Protein AF-A0A931CR95-F1 (afdb_monomer_lite)

Foldseek 3Di:
DDDDDDDPPDDDDDPDVRVVVVCVSVVHCPPPDDPVSVVVVCVVCVVVVVCVVVVVDPDDDDDPPDQGDPPDDHPDDPPPD

pLDDT: mean 83.12, std 15.55, range [40.53, 97.94]

Structure (mmCIF, N/CA/C/O backbone):
data_AF-A0A931CR95-F1
#
_entry.id   AF-A0A931CR95-F1
#
loop_
_atom_site.group_PDB
_atom_site.id
_atom_site.type_symbol
_atom_site.label_atom_id
_atom_site.label_alt_id
_atom_site.label_comp_id
_atom_site.label_asym_id
_atom_site.label_entity_id
_atom_site.label_seq_id
_atom_site.pdbx_PDB_ins_code
_atom_site.Cartn_x
_atom_site.Cartn_y
_atom_site.Cartn_z
_atom_site.occupancy
_atom_site.B_iso_or_equiv
_atom_site.auth_seq_id
_atom_site.auth_comp_id
_atom_site.auth_asym_id
_atom_site.auth_atom_id
_atom_site.pdbx_PDB_model_num
ATOM 1 N N . MET A 1 1 ? 16.648 6.390 -39.382 1.00 40.53 1 MET A N 1
ATOM 2 C CA . MET A 1 1 ? 17.698 6.096 -38.381 1.00 40.53 1 MET A CA 1
ATOM 3 C C . MET A 1 1 ? 17.079 6.298 -37.005 1.00 40.53 1 MET A C 1
ATOM 5 O O . MET A 1 1 ? 16.504 7.365 -36.823 1.00 40.53 1 MET A O 1
ATOM 9 N N . PRO A 1 2 ? 17.084 5.325 -36.078 1.00 56.03 2 PRO A N 1
ATOM 10 C CA . PRO A 1 2 ? 16.530 5.561 -34.748 1.00 56.03 2 PRO A CA 1
ATOM 11 C C . PRO A 1 2 ? 17.468 6.488 -33.962 1.00 56.03 2 PRO A C 1
ATOM 13 O O . PRO A 1 2 ? 18.678 6.264 -33.924 1.00 56.03 2 PRO A O 1
ATOM 16 N N . ALA A 1 3 ? 16.918 7.551 -33.374 1.00 46.81 3 ALA A N 1
ATOM 17 C CA . ALA A 1 3 ? 17.665 8.449 -32.503 1.00 46.81 3 ALA A CA 1
ATOM 18 C C . ALA A 1 3 ? 17.999 7.725 -31.191 1.00 46.81 3 ALA A C 1
ATOM 20 O O . ALA A 1 3 ? 17.122 7.140 -30.555 1.00 46.81 3 ALA A O 1
ATOM 21 N N . LYS A 1 4 ? 19.275 7.743 -30.800 1.00 52.16 4 LYS A N 1
ATOM 22 C CA . LYS A 1 4 ? 19.772 7.110 -29.576 1.00 52.16 4 LYS A CA 1
ATOM 23 C C . LYS A 1 4 ? 19.914 8.188 -28.505 1.00 52.16 4 LYS A C 1
ATOM 25 O O . LYS A 1 4 ? 20.826 9.005 -28.581 1.00 52.16 4 LYS A O 1
ATOM 30 N N . LEU A 1 5 ? 18.999 8.209 -27.539 1.00 54.56 5 LEU A N 1
ATOM 31 C CA . LEU A 1 5 ? 19.075 9.109 -26.390 1.00 54.56 5 LEU A CA 1
ATOM 32 C C . LEU A 1 5 ? 20.138 8.569 -25.423 1.00 54.56 5 LEU A C 1
ATOM 34 O O . LEU A 1 5 ? 19.992 7.465 -24.903 1.00 54.56 5 LEU A O 1
ATOM 38 N N . GLN A 1 6 ? 21.228 9.309 -25.226 1.00 56.06 6 GLN A N 1
ATOM 39 C CA . GLN A 1 6 ? 22.263 8.977 -24.245 1.00 56.06 6 GLN A CA 1
ATOM 40 C C . GLN A 1 6 ? 22.184 9.991 -23.106 1.00 56.06 6 GLN A C 1
ATOM 42 O O . GLN A 1 6 ? 22.427 11.175 -23.321 1.00 56.06 6 GLN A O 1
ATOM 47 N N . LEU A 1 7 ? 21.814 9.525 -21.911 1.00 55.88 7 LEU A N 1
ATOM 48 C CA . LEU A 1 7 ? 21.934 10.295 -20.677 1.00 55.88 7 LEU A CA 1
ATOM 49 C C . LEU A 1 7 ? 23.261 9.915 -20.013 1.00 55.88 7 LEU A C 1
ATOM 51 O O . LEU A 1 7 ? 23.401 8.806 -19.501 1.00 55.88 7 LEU A O 1
ATOM 55 N N . ALA A 1 8 ? 24.224 10.831 -20.049 1.00 58.91 8 ALA A N 1
ATOM 56 C CA . ALA A 1 8 ? 25.374 10.802 -19.157 1.00 58.91 8 ALA A CA 1
ATOM 57 C C . ALA A 1 8 ? 24.901 11.389 -17.817 1.00 58.91 8 ALA A C 1
ATOM 59 O O . ALA A 1 8 ? 24.651 12.592 -17.718 1.00 58.91 8 ALA A O 1
ATOM 60 N N . ILE A 1 9 ? 24.611 10.515 -16.848 1.00 60.88 9 ILE A N 1
ATOM 61 C CA . ILE A 1 9 ? 24.294 10.922 -15.477 1.00 60.88 9 ILE A CA 1
ATOM 62 C C . ILE A 1 9 ? 25.571 10.734 -14.669 1.00 60.88 9 ILE A C 1
ATOM 64 O O . ILE A 1 9 ? 25.863 9.637 -14.191 1.00 60.88 9 ILE A O 1
ATOM 68 N N . ASP A 1 10 ? 26.328 11.816 -14.551 1.00 56.00 10 ASP A N 1
ATOM 69 C CA . ASP A 1 10 ? 27.631 11.831 -13.909 1.00 56.00 10 ASP A CA 1
ATOM 70 C C . ASP A 1 10 ? 27.492 12.638 -12.612 1.00 56.00 10 ASP A C 1
ATOM 72 O O . ASP A 1 10 ? 27.301 13.853 -12.646 1.00 56.00 10 ASP A O 1
ATOM 76 N N . GLY A 1 11 ? 27.602 11.969 -11.462 1.00 59.41 11 GLY A N 1
ATOM 77 C CA . GLY A 1 11 ? 27.712 12.620 -10.154 1.00 59.41 11 GLY A CA 1
ATOM 78 C C . GLY A 1 11 ? 26.391 12.789 -9.396 1.00 59.41 11 GLY A C 1
ATOM 79 O O . GLY A 1 11 ? 25.367 13.148 -9.963 1.00 59.41 11 GLY A O 1
ATOM 80 N N . THR A 1 12 ? 26.475 12.576 -8.079 1.00 56.12 12 THR A N 1
ATOM 81 C CA . THR A 1 12 ? 25.414 12.441 -7.056 1.00 56.12 12 THR A CA 1
ATOM 82 C C . THR A 1 12 ? 24.659 11.110 -7.067 1.00 56.12 12 THR A C 1
ATOM 84 O O . THR A 1 12 ? 24.149 10.684 -8.099 1.00 56.12 12 THR A O 1
ATOM 87 N N . ASP A 1 13 ? 24.607 10.452 -5.897 1.00 69.69 13 ASP A N 1
ATOM 88 C CA . ASP A 1 13 ? 23.668 9.355 -5.638 1.00 69.69 13 ASP A CA 1
ATOM 89 C C . ASP A 1 13 ? 22.292 9.827 -6.089 1.00 69.69 13 ASP A C 1
ATOM 91 O O . ASP A 1 13 ? 21.781 10.847 -5.610 1.00 69.69 13 ASP A O 1
ATOM 95 N N . LEU A 1 14 ? 21.7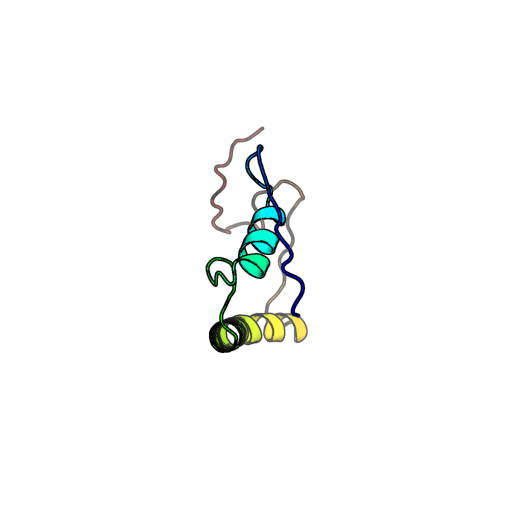16 9.135 -7.067 1.00 70.06 14 LEU A N 1
ATOM 96 C CA . LEU A 1 14 ? 20.407 9.518 -7.548 1.00 70.06 14 LEU A CA 1
ATOM 97 C C . LEU A 1 14 ? 19.424 9.342 -6.396 1.00 70.06 14 LEU A C 1
ATOM 99 O O . LEU A 1 14 ? 19.342 8.293 -5.759 1.00 70.06 14 LEU A O 1
ATOM 103 N N . LEU A 1 15 ? 18.640 10.386 -6.148 1.00 79.69 15 LEU A N 1
ATOM 104 C CA . LEU A 1 15 ? 17.465 10.253 -5.303 1.00 79.69 15 LEU A CA 1
ATOM 105 C C . LEU A 1 15 ? 16.582 9.144 -5.891 1.00 79.69 15 LEU A C 1
ATOM 107 O O . LEU A 1 15 ? 16.405 9.104 -7.107 1.00 79.69 15 LEU A O 1
ATOM 111 N N . THR A 1 16 ? 15.940 8.333 -5.050 1.00 83.81 16 THR A N 1
ATOM 112 C CA . THR A 1 16 ? 14.516 8.029 -5.240 1.00 83.81 16 THR A CA 1
ATOM 113 C C . THR A 1 16 ? 14.064 7.687 -6.661 1.00 83.81 16 THR A C 1
ATOM 115 O O . THR A 1 16 ? 14.243 6.604 -7.211 1.00 83.81 16 THR A O 1
ATOM 118 N N . TYR A 1 17 ? 13.452 8.700 -7.264 1.00 87.50 17 TYR A N 1
ATOM 119 C CA . TYR A 1 17 ? 12.882 8.670 -8.601 1.00 87.50 17 TYR A CA 1
ATOM 120 C C . TYR A 1 17 ? 13.918 8.686 -9.733 1.00 87.50 17 TYR A C 1
ATOM 122 O O . TYR A 1 17 ? 13.639 8.170 -10.812 1.00 87.50 17 TYR A O 1
ATOM 130 N N . GLY A 1 18 ? 15.113 9.236 -9.511 1.00 88.06 18 GLY A N 1
ATOM 131 C CA . GLY A 1 18 ? 16.216 9.185 -10.472 1.00 88.06 18 GLY A CA 1
ATOM 132 C C . GLY A 1 18 ? 16.689 7.753 -10.732 1.00 88.06 18 GLY A C 1
ATOM 133 O O . GLY A 1 18 ? 16.948 7.388 -11.878 1.00 88.06 18 GLY A O 1
ATOM 134 N N . GLU A 1 19 ? 16.709 6.917 -9.692 1.00 85.81 19 GLU A N 1
ATOM 135 C CA . GLU A 1 19 ? 16.979 5.477 -9.788 1.00 85.81 19 GLU A CA 1
ATOM 136 C C . GLU A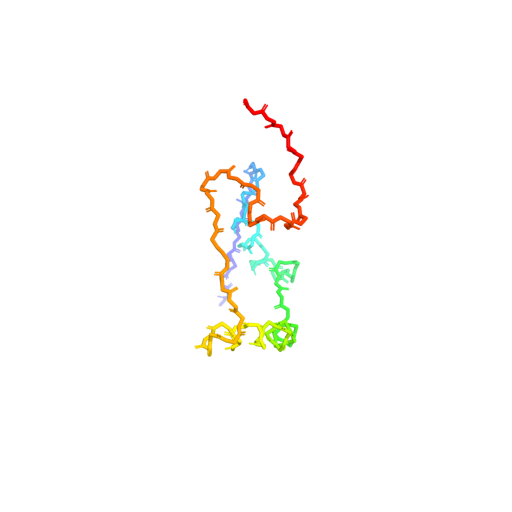 1 19 ? 15.931 4.751 -10.644 1.00 85.81 19 GLU A C 1
ATOM 138 O O . GLU A 1 19 ? 16.274 3.988 -11.552 1.00 85.81 19 GLU A O 1
ATOM 143 N N . VAL A 1 20 ? 14.649 5.056 -10.422 1.00 89.25 20 VAL A N 1
ATOM 144 C CA . VAL A 1 20 ? 13.535 4.492 -11.200 1.00 89.25 20 VAL A CA 1
ATOM 145 C C . VAL A 1 20 ? 13.636 4.898 -12.671 1.00 89.25 20 VAL A C 1
ATOM 147 O O . VAL A 1 20 ? 13.561 4.044 -13.553 1.00 89.25 20 VAL A O 1
ATOM 150 N N . LEU A 1 21 ? 13.863 6.184 -12.956 1.00 89.31 21 LEU A N 1
ATOM 151 C CA . LEU A 1 21 ? 14.012 6.684 -14.326 1.00 89.31 21 LEU A CA 1
ATOM 152 C C . LEU A 1 21 ? 15.221 6.061 -15.031 1.00 89.31 21 LEU A C 1
ATOM 154 O O . LEU A 1 21 ? 15.115 5.665 -16.194 1.00 89.31 21 LEU A O 1
ATOM 158 N N . ARG A 1 22 ? 16.355 5.906 -14.335 1.00 86.81 22 ARG A N 1
ATOM 159 C CA . ARG A 1 22 ? 17.517 5.201 -14.890 1.00 86.81 22 ARG A CA 1
ATOM 160 C C . ARG A 1 22 ? 17.169 3.756 -15.232 1.00 86.81 22 ARG A C 1
ATOM 162 O O . ARG A 1 22 ? 17.566 3.279 -16.295 1.00 86.81 22 ARG A O 1
ATOM 169 N N . ALA A 1 23 ? 16.413 3.063 -14.384 1.00 87.81 23 ALA A N 1
ATOM 170 C CA . ALA A 1 23 ? 15.991 1.696 -14.661 1.00 87.81 23 ALA A CA 1
ATOM 171 C C . ALA A 1 23 ? 15.054 1.603 -15.875 1.00 87.81 23 ALA A C 1
ATOM 173 O O . ALA A 1 23 ? 15.252 0.712 -16.699 1.00 87.81 23 ALA A O 1
ATOM 174 N N . VAL 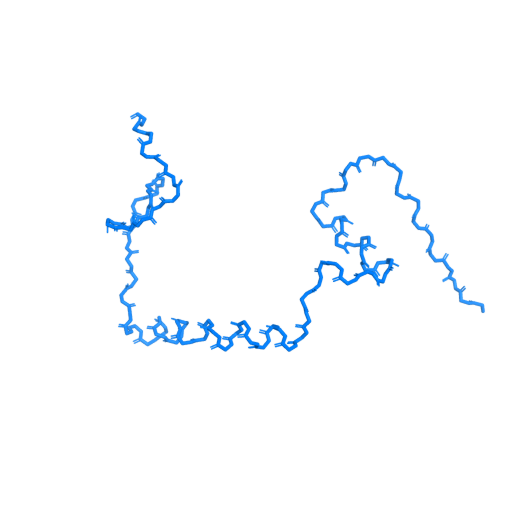A 1 24 ? 14.132 2.559 -16.068 1.00 89.81 24 VAL A N 1
ATOM 175 C CA . VAL A 1 24 ? 13.323 2.649 -17.304 1.00 89.81 24 VAL A CA 1
ATOM 176 C C . VAL A 1 24 ? 14.229 2.761 -18.532 1.00 89.81 24 VAL A C 1
ATOM 178 O O . VAL A 1 24 ? 14.112 1.975 -19.470 1.00 89.81 24 VAL A O 1
ATOM 181 N N . LEU A 1 25 ? 15.158 3.723 -18.527 1.00 90.38 25 LEU A N 1
ATOM 182 C CA . LEU A 1 25 ? 16.012 4.020 -19.684 1.00 90.38 25 LEU A CA 1
ATOM 183 C C . LEU A 1 25 ? 16.990 2.882 -20.007 1.00 90.38 25 LEU A C 1
ATOM 185 O O . LEU A 1 25 ? 17.303 2.631 -21.172 1.00 90.38 25 LEU A O 1
ATOM 189 N N . THR A 1 26 ? 17.452 2.169 -18.982 1.00 89.56 26 THR A N 1
ATOM 190 C CA . THR A 1 26 ? 18.363 1.023 -19.118 1.00 89.56 26 THR A CA 1
ATOM 191 C C . THR A 1 26 ? 17.639 -0.314 -19.283 1.00 89.56 26 THR A C 1
ATOM 193 O O . THR A 1 26 ? 18.302 -1.344 -19.363 1.00 89.56 26 THR A O 1
ATOM 196 N N . HIS A 1 27 ? 16.303 -0.312 -19.386 1.00 85.88 27 HIS A N 1
ATOM 197 C CA . HIS A 1 27 ? 15.469 -1.518 -19.490 1.00 85.88 27 HIS A CA 1
ATOM 198 C C . HIS A 1 27 ? 15.722 -2.520 -18.348 1.00 85.88 27 HIS A C 1
ATOM 200 O O . HIS A 1 27 ? 15.677 -3.736 -18.534 1.00 85.88 27 HIS A O 1
ATOM 206 N N . SER A 1 28 ? 16.003 -2.003 -17.151 1.00 84.81 28 SER A N 1
ATOM 207 C CA . SER A 1 28 ? 16.230 -2.796 -15.947 1.00 84.81 28 SER A CA 1
ATOM 208 C C . SER A 1 28 ? 14.921 -3.028 -15.199 1.00 84.81 28 SER A C 1
ATOM 210 O O . SER A 1 28 ? 14.186 -2.089 -14.902 1.00 84.81 28 SER A O 1
ATOM 212 N N . ALA A 1 29 ? 14.654 -4.280 -14.830 1.00 82.00 29 ALA A N 1
ATOM 213 C CA . ALA A 1 29 ? 13.455 -4.667 -14.087 1.00 82.00 29 ALA A CA 1
ATOM 214 C C . ALA A 1 29 ? 13.570 -4.472 -12.559 1.00 82.00 29 ALA A C 1
ATOM 216 O O . ALA A 1 29 ? 12.611 -4.738 -11.845 1.00 82.00 29 ALA A O 1
ATOM 217 N N . MET A 1 30 ? 14.719 -4.022 -12.039 1.00 81.31 30 MET A N 1
ATOM 218 C CA . MET A 1 30 ? 15.022 -4.053 -10.595 1.00 81.31 30 MET A CA 1
ATOM 219 C C . MET A 1 30 ? 14.030 -3.281 -9.709 1.00 81.31 30 MET A C 1
ATOM 221 O O . MET A 1 30 ? 13.833 -3.662 -8.560 1.00 81.31 30 MET A O 1
ATOM 225 N N . PHE A 1 31 ? 13.403 -2.222 -10.229 1.00 84.88 31 PHE A N 1
ATOM 226 C CA . PHE A 1 31 ? 12.467 -1.373 -9.478 1.00 84.88 31 PHE A CA 1
ATOM 227 C C . PHE A 1 31 ? 11.006 -1.537 -9.915 1.00 84.88 31 PHE A C 1
ATOM 229 O O . PHE A 1 31 ? 10.172 -0.684 -9.613 1.00 84.88 31 PHE A O 1
ATOM 236 N N . PHE A 1 32 ? 10.683 -2.614 -10.634 1.00 88.81 32 PHE A N 1
ATOM 237 C CA . PHE A 1 32 ? 9.336 -2.854 -11.146 1.00 88.81 32 PHE A CA 1
ATOM 238 C C . PHE A 1 32 ? 8.743 -4.123 -10.548 1.00 88.81 32 PHE A C 1
ATOM 240 O O . PHE A 1 32 ? 9.371 -5.180 -10.529 1.00 88.81 32 PHE A O 1
ATOM 247 N N . VAL A 1 33 ? 7.494 -4.026 -10.101 1.00 90.25 33 VAL A N 1
ATOM 248 C CA . VAL A 1 33 ? 6.703 -5.193 -9.708 1.00 90.25 33 VAL A CA 1
ATOM 249 C C . VAL A 1 33 ? 6.044 -5.765 -10.960 1.00 90.25 33 VAL A C 1
ATOM 251 O O . VAL A 1 33 ? 5.450 -5.032 -11.753 1.00 90.25 33 VAL A O 1
ATOM 254 N N . ARG A 1 34 ? 6.156 -7.080 -11.158 1.00 92.38 34 ARG A N 1
ATOM 255 C CA . ARG A 1 34 ? 5.522 -7.768 -12.290 1.00 92.38 34 ARG A CA 1
ATOM 256 C C . ARG A 1 34 ? 3.998 -7.718 -12.156 1.00 92.38 34 ARG A C 1
ATOM 258 O O . ARG A 1 34 ? 3.473 -7.784 -11.050 1.00 92.38 34 ARG A O 1
ATOM 265 N N . GLY A 1 35 ? 3.288 -7.620 -13.280 1.00 93.12 35 GLY A N 1
ATOM 266 C CA . GLY A 1 35 ? 1.836 -7.405 -13.279 1.00 93.12 35 GLY A CA 1
ATOM 267 C C . GLY A 1 35 ? 1.030 -8.468 -12.524 1.00 93.12 35 GLY A C 1
ATOM 268 O O . GLY A 1 35 ? 0.105 -8.129 -11.800 1.00 93.12 35 GLY A O 1
ATOM 269 N N . ASP A 1 36 ? 1.398 -9.742 -12.614 1.00 96.06 36 ASP A N 1
ATOM 270 C CA . ASP A 1 36 ? 0.725 -10.802 -11.854 1.00 96.06 36 ASP A CA 1
ATOM 271 C C . ASP A 1 36 ? 1.091 -10.789 -10.362 1.00 96.06 36 ASP A C 1
ATOM 273 O O . ASP A 1 36 ? 0.244 -11.079 -9.526 1.00 96.06 36 ASP A O 1
ATOM 277 N N . THR A 1 37 ? 2.307 -10.371 -10.001 1.00 95.06 37 THR A N 1
ATOM 278 C CA . THR A 1 37 ? 2.658 -10.097 -8.604 1.00 95.06 37 THR A CA 1
ATOM 279 C C . THR A 1 37 ? 1.786 -8.977 -8.038 1.00 95.06 37 THR A C 1
ATOM 281 O O . THR A 1 37 ? 1.318 -9.099 -6.913 1.00 95.06 37 THR A O 1
ATOM 284 N N . VAL A 1 38 ? 1.493 -7.930 -8.819 1.00 95.94 38 VAL A N 1
ATOM 285 C CA . VAL A 1 38 ? 0.557 -6.869 -8.405 1.00 95.94 38 VAL A CA 1
ATOM 286 C C . VAL A 1 38 ? -0.854 -7.422 -8.170 1.00 95.94 38 VAL A C 1
ATOM 288 O O . VAL A 1 38 ? -1.478 -7.062 -7.174 1.00 95.94 38 VAL A O 1
ATOM 291 N N . VAL A 1 39 ? -1.347 -8.312 -9.038 1.00 97.69 39 VAL A N 1
ATOM 292 C CA . VAL A 1 39 ? -2.656 -8.972 -8.860 1.00 97.69 39 VAL A CA 1
ATOM 293 C C . VAL A 1 39 ? -2.691 -9.782 -7.563 1.00 97.69 39 VAL A C 1
ATOM 295 O O . VAL A 1 39 ? -3.636 -9.654 -6.789 1.00 97.69 39 VAL A O 1
ATOM 298 N N . GLU A 1 40 ? -1.643 -10.556 -7.273 1.00 97.94 40 GLU A N 1
ATOM 299 C CA . GLU A 1 40 ? -1.560 -11.324 -6.026 1.00 97.94 40 GLU A CA 1
ATOM 300 C C . GLU A 1 40 ? -1.470 -10.431 -4.782 1.00 97.94 40 GLU A C 1
ATOM 302 O O . GLU A 1 40 ? -2.105 -10.727 -3.770 1.00 97.94 40 GLU A O 1
ATOM 307 N N . CYS A 1 41 ? -0.741 -9.312 -4.848 1.00 97.31 41 CYS A N 1
ATOM 308 C CA . CYS A 1 41 ? -0.723 -8.329 -3.764 1.00 97.31 41 CYS A CA 1
ATOM 309 C C . CYS A 1 41 ? -2.127 -7.779 -3.487 1.00 97.31 41 CYS A C 1
ATOM 311 O O . CYS A 1 41 ? -2.536 -7.705 -2.328 1.00 97.31 41 CYS A O 1
ATOM 313 N N . TRP A 1 42 ? -2.879 -7.437 -4.537 1.00 96.88 42 TRP A N 1
ATOM 314 C CA . TRP A 1 42 ? -4.248 -6.949 -4.387 1.00 96.88 42 TRP A CA 1
ATOM 315 C C . TRP A 1 42 ? -5.183 -8.005 -3.813 1.00 96.88 42 TRP A C 1
ATOM 317 O O . TRP A 1 42 ? -5.903 -7.694 -2.873 1.00 96.88 42 TRP A O 1
ATOM 327 N N . ARG A 1 43 ? -5.096 -9.260 -4.266 1.00 97.88 43 ARG A N 1
ATOM 328 C CA . ARG A 1 43 ? -5.888 -10.370 -3.711 1.00 97.88 43 ARG A CA 1
ATOM 329 C C . ARG A 1 43 ? -5.697 -10.539 -2.197 1.00 97.88 43 ARG A C 1
ATOM 331 O O . ARG A 1 43 ? -6.611 -10.969 -1.503 1.00 97.88 43 ARG A O 1
ATOM 338 N N . ILE A 1 44 ? -4.504 -10.242 -1.677 1.00 97.81 44 ILE A N 1
ATOM 339 C CA . ILE A 1 44 ? -4.206 -10.320 -0.238 1.00 97.81 44 ILE A CA 1
ATOM 340 C C . ILE A 1 44 ? -4.787 -9.120 0.527 1.00 97.81 44 ILE A C 1
ATOM 342 O O . ILE A 1 44 ? -5.260 -9.289 1.648 1.00 97.81 44 ILE A O 1
ATOM 346 N N . ILE A 1 45 ? -4.732 -7.917 -0.050 1.00 97.06 45 ILE A N 1
ATOM 347 C CA . ILE A 1 45 ? -5.137 -6.665 0.613 1.00 97.06 45 ILE A CA 1
ATOM 348 C C . ILE A 1 45 ? -6.655 -6.441 0.541 1.00 97.06 45 ILE A C 1
ATOM 350 O O . ILE A 1 45 ? -7.237 -5.891 1.476 1.00 97.06 45 ILE A O 1
ATOM 354 N N . GLU A 1 46 ? -7.289 -6.874 -0.549 1.00 97.69 46 GLU A N 1
ATOM 355 C CA . GLU A 1 46 ? -8.701 -6.641 -0.869 1.00 97.69 46 GLU A CA 1
ATOM 356 C C . GLU A 1 46 ? -9.666 -6.966 0.287 1.00 97.69 46 GLU A C 1
ATOM 358 O O . GLU A 1 46 ? -10.431 -6.070 0.646 1.00 97.69 46 GLU A O 1
ATOM 363 N N . PRO A 1 47 ? -9.577 -8.116 0.990 1.00 96.44 47 PRO A N 1
ATOM 364 C CA . PRO A 1 47 ? -10.498 -8.413 2.090 1.00 96.44 47 PRO A CA 1
ATOM 365 C C . PRO A 1 47 ? -10.431 -7.403 3.246 1.00 96.44 47 PRO A C 1
ATOM 367 O O . PRO A 1 47 ? -11.433 -7.137 3.907 1.00 96.44 47 PRO A O 1
ATOM 370 N N . GLY A 1 48 ? -9.251 -6.827 3.507 1.00 94.81 48 GLY A N 1
ATOM 371 C CA . GLY A 1 48 ? -9.088 -5.800 4.538 1.00 94.81 48 GLY A CA 1
ATOM 372 C C . GLY A 1 48 ? -9.736 -4.476 4.138 1.00 94.81 48 GLY A C 1
ATOM 373 O O . GLY A 1 48 ? -10.383 -3.829 4.959 1.00 94.81 48 GLY A O 1
ATOM 374 N N . VAL A 1 49 ? -9.605 -4.101 2.863 1.00 94.94 49 VAL A N 1
ATOM 375 C CA . VAL A 1 49 ? -10.234 -2.895 2.306 1.00 94.94 49 VAL A CA 1
ATOM 376 C C . VAL A 1 49 ? -11.756 -3.031 2.305 1.00 94.94 49 VAL A C 1
ATOM 378 O O . VAL A 1 49 ? -12.448 -2.094 2.702 1.00 94.94 49 VAL A O 1
ATOM 381 N N . GLU A 1 50 ? -12.277 -4.196 1.915 1.00 96.38 50 GLU A N 1
ATOM 382 C CA . GLU A 1 50 ? -13.712 -4.489 1.961 1.00 96.38 50 GLU A CA 1
ATOM 383 C C . GLU A 1 50 ? -14.259 -4.412 3.389 1.00 96.38 50 GLU A C 1
ATOM 385 O O . GLU A 1 50 ? -15.243 -3.712 3.615 1.00 96.38 50 GLU A O 1
ATOM 390 N N . GLY A 1 51 ? -13.580 -5.033 4.360 1.00 95.81 51 GLY A N 1
ATOM 391 C CA . GLY A 1 51 ? -13.996 -5.006 5.766 1.00 95.81 51 GLY A CA 1
ATOM 392 C C . GLY A 1 51 ? -14.031 -3.601 6.382 1.00 95.81 51 GLY A C 1
ATOM 393 O O . GLY A 1 51 ? -14.828 -3.339 7.284 1.00 95.81 51 GLY A O 1
ATOM 394 N N . TRP A 1 52 ? -13.209 -2.666 5.897 1.00 93.81 52 TRP A N 1
ATOM 395 C CA . TRP A 1 52 ? -13.320 -1.255 6.283 1.00 93.81 52 TRP A CA 1
ATOM 396 C C . TRP A 1 52 ? -14.469 -0.542 5.569 1.00 93.81 52 TRP A C 1
ATOM 398 O O . TRP A 1 52 ? -15.166 0.255 6.193 1.00 93.81 52 TRP A O 1
ATOM 408 N N . ALA A 1 53 ? -14.700 -0.832 4.286 1.00 94.44 53 ALA A N 1
ATOM 409 C CA . ALA A 1 53 ? -15.789 -0.230 3.517 1.00 94.44 53 ALA A CA 1
ATOM 410 C C . ALA A 1 53 ? -17.179 -0.622 4.052 1.00 94.44 53 ALA A C 1
ATOM 412 O O . ALA A 1 53 ? -18.100 0.195 4.024 1.00 94.44 53 ALA A O 1
ATOM 413 N N . THR A 1 54 ? -17.326 -1.847 4.564 1.00 96.44 54 THR A N 1
ATOM 414 C CA . THR A 1 54 ? -18.550 -2.349 5.214 1.00 96.44 54 THR A CA 1
ATOM 415 C C . THR A 1 54 ? -18.627 -2.019 6.704 1.00 96.44 54 THR A C 1
ATOM 417 O O . THR A 1 54 ? -19.664 -2.253 7.322 1.00 96.44 54 THR A O 1
ATOM 420 N N . ASN A 1 55 ? -17.570 -1.430 7.274 1.00 94.06 55 ASN A N 1
ATOM 421 C CA . ASN A 1 55 ? -17.434 -1.149 8.703 1.00 94.06 55 ASN A CA 1
ATOM 422 C C . ASN A 1 55 ? -17.501 -2.416 9.591 1.00 94.06 55 ASN A C 1
ATOM 424 O O . ASN A 1 55 ? -17.912 -2.341 10.750 1.00 94.06 55 ASN A O 1
ATOM 428 N N . ASP A 1 56 ? -17.081 -3.572 9.059 1.00 96.06 56 ASP A N 1
ATOM 429 C CA . ASP A 1 56 ? -16.996 -4.850 9.785 1.00 96.06 56 ASP A CA 1
ATOM 430 C C . ASP A 1 56 ? -15.827 -4.873 10.783 1.00 96.06 56 ASP A C 1
ATOM 432 O O . ASP A 1 56 ? -15.885 -5.549 11.814 1.00 96.06 56 ASP A O 1
ATOM 436 N N . VAL A 1 57 ? -14.759 -4.122 10.495 1.00 91.44 57 VAL A N 1
ATOM 437 C CA . VAL A 1 57 ? -13.603 -3.960 11.385 1.00 91.44 57 VAL A CA 1
ATOM 438 C C . VAL A 1 57 ? -13.549 -2.515 11.887 1.00 91.44 57 VAL A C 1
ATOM 440 O O . VAL A 1 57 ? -13.376 -1.606 11.072 1.00 91.44 57 VAL A O 1
ATOM 443 N N . PRO A 1 58 ? -13.648 -2.270 13.210 1.00 90.44 58 PRO A N 1
ATOM 444 C CA . PRO A 1 58 ? -13.607 -0.917 13.747 1.00 90.44 58 PRO A CA 1
ATOM 445 C C . PRO A 1 58 ? -12.217 -0.300 13.562 1.00 90.44 58 PRO A C 1
ATOM 447 O O . PRO A 1 58 ? -11.208 -0.855 14.005 1.00 90.44 58 PRO A O 1
ATOM 450 N N . ILE A 1 59 ? -12.172 0.878 12.939 1.00 90.38 59 ILE A N 1
ATOM 451 C CA . ILE A 1 59 ? -10.954 1.683 12.829 1.00 90.38 59 ILE A CA 1
ATOM 452 C C . ILE A 1 59 ? -10.681 2.328 14.191 1.00 90.38 59 ILE A C 1
ATOM 454 O O . ILE A 1 59 ? -11.532 3.022 14.741 1.00 90.38 59 ILE A O 1
ATOM 458 N N . GLN A 1 60 ? -9.498 2.073 14.746 1.00 92.75 60 GLN A N 1
ATOM 459 C CA . GLN A 1 60 ? -9.090 2.598 16.048 1.00 92.75 60 GLN A CA 1
ATOM 460 C C . GLN A 1 60 ? -8.379 3.945 15.890 1.00 92.75 60 GLN A C 1
ATOM 462 O O . GLN A 1 60 ? -7.560 4.123 14.987 1.00 92.75 60 GLN A O 1
ATOM 467 N N . GLU A 1 61 ? -8.663 4.876 16.795 1.00 93.62 61 GLU A N 1
ATOM 468 C CA . GLU A 1 61 ? -8.013 6.186 16.845 1.00 93.62 61 GLU A CA 1
ATOM 469 C C . GLU A 1 61 ? -6.844 6.199 17.834 1.00 93.62 61 GLU A C 1
ATOM 471 O O . GLU A 1 61 ? -6.776 5.395 18.766 1.00 93.62 61 GLU A O 1
ATOM 476 N N . TYR A 1 62 ? -5.919 7.137 17.636 1.00 94.25 62 TYR A N 1
ATOM 477 C CA . TYR A 1 62 ? -4.791 7.360 18.533 1.00 94.25 62 TYR A CA 1
ATOM 478 C C . TYR A 1 62 ? -4.284 8.810 18.443 1.00 94.25 62 TYR A C 1
ATOM 480 O O . TYR A 1 62 ? -4.436 9.453 17.400 1.00 94.25 62 TYR A O 1
ATOM 488 N N . PRO A 1 63 ? -3.657 9.353 19.505 1.00 93.50 63 PRO A N 1
ATOM 489 C CA . PRO A 1 63 ? -3.104 10.706 19.480 1.00 93.50 63 PRO A CA 1
ATOM 490 C C . PRO A 1 63 ? -1.961 10.858 18.470 1.00 93.50 63 PRO A C 1
ATOM 492 O O . PRO A 1 63 ? -1.103 9.980 18.348 1.00 93.50 63 PRO A O 1
ATOM 495 N N . ALA A 1 64 ? -1.882 12.006 17.797 1.00 92.31 64 ALA A N 1
ATOM 496 C CA . ALA A 1 64 ? -0.760 12.316 16.914 1.00 92.31 64 ALA A CA 1
ATOM 497 C C . ALA A 1 64 ? 0.578 12.283 17.682 1.00 92.31 64 ALA A C 1
ATOM 499 O O . ALA A 1 64 ? 0.696 12.851 18.765 1.00 92.31 64 ALA A O 1
ATOM 500 N N . GLY A 1 65 ? 1.584 11.613 17.114 1.00 89.00 65 GLY A N 1
ATOM 501 C CA . GLY A 1 65 ? 2.897 11.424 17.744 1.00 89.00 65 GLY A CA 1
ATOM 502 C C . GLY A 1 65 ? 2.991 10.238 18.713 1.00 89.00 65 GLY A C 1
ATOM 503 O O . GLY A 1 65 ? 4.091 9.933 19.167 1.00 89.00 65 GLY A O 1
ATOM 504 N N . SER A 1 66 ? 1.879 9.552 19.000 1.00 90.00 66 SER A N 1
ATOM 505 C CA . SER A 1 66 ? 1.895 8.283 19.739 1.00 90.00 66 SER A CA 1
ATOM 506 C C . SER A 1 66 ? 2.314 7.102 18.850 1.00 90.00 66 SER A C 1
ATOM 508 O O . SER A 1 66 ? 2.493 7.239 17.638 1.00 90.00 66 SER A O 1
ATOM 510 N N . ASN A 1 67 ? 2.458 5.924 19.457 1.00 90.50 67 ASN A N 1
ATOM 511 C CA . ASN A 1 67 ? 2.873 4.687 18.790 1.00 90.50 67 ASN A CA 1
ATOM 512 C C . ASN A 1 67 ? 1.745 3.946 18.050 1.00 90.50 67 ASN A C 1
ATOM 514 O O . ASN A 1 67 ? 1.957 2.825 17.587 1.00 90.50 67 ASN A O 1
ATOM 518 N N . GLY A 1 68 ? 0.571 4.566 17.920 1.00 91.19 68 GLY A N 1
ATOM 519 C CA . GLY A 1 68 ? -0.635 3.938 17.392 1.00 91.19 68 GLY A CA 1
ATOM 520 C C . GLY A 1 68 ? -1.654 3.636 18.496 1.00 91.19 68 GLY A C 1
ATOM 521 O O . GLY A 1 68 ? -1.507 4.128 19.619 1.00 91.19 68 GLY A O 1
ATOM 522 N N . PRO A 1 69 ? -2.703 2.857 18.184 1.00 93.88 69 PRO A N 1
ATOM 523 C CA . PRO A 1 69 ? -3.719 2.475 19.158 1.00 93.88 69 PRO A CA 1
ATOM 524 C C . PRO A 1 69 ? -3.145 1.684 20.338 1.00 93.88 69 PRO A C 1
ATOM 526 O O . PRO A 1 69 ? -2.143 0.973 20.217 1.00 93.88 69 PRO A O 1
ATOM 529 N N . GLU A 1 70 ? -3.809 1.779 21.488 1.00 89.94 70 GLU A N 1
ATOM 530 C CA . GLU A 1 70 ? -3.384 1.089 22.704 1.00 89.94 70 GLU A CA 1
ATOM 531 C C . GLU A 1 70 ? -3.303 -0.435 22.489 1.00 89.94 70 GLU A C 1
ATOM 533 O O . GLU A 1 70 ? -4.183 -1.057 21.894 1.00 89.94 70 GLU A O 1
ATOM 538 N N . GLY A 1 71 ? -2.214 -1.050 22.959 1.00 86.81 71 GLY A N 1
ATOM 539 C CA . GLY A 1 71 ? -1.989 -2.496 22.852 1.00 86.81 71 GLY A CA 1
ATOM 540 C C . GLY A 1 71 ? -1.420 -2.982 21.513 1.00 86.81 71 GLY A C 1
ATOM 541 O O . GLY A 1 71 ? -1.118 -4.172 21.387 1.00 86.81 71 GLY A O 1
ATOM 542 N N . TRP A 1 72 ? -1.216 -2.104 20.524 1.00 91.12 72 TRP A N 1
ATOM 543 C CA . TRP A 1 72 ? -0.536 -2.480 19.285 1.00 91.12 72 TRP A CA 1
ATOM 544 C C . TRP A 1 72 ? 0.969 -2.622 19.507 1.00 91.12 72 TRP A C 1
ATOM 546 O O . TRP A 1 72 ? 1.614 -1.800 20.156 1.00 91.12 72 TRP A O 1
ATOM 556 N N . LYS A 1 73 ? 1.557 -3.670 18.923 1.00 89.38 73 LYS A N 1
ATOM 557 C CA . LYS A 1 73 ? 3.014 -3.796 18.873 1.00 89.38 73 LYS A CA 1
ATOM 558 C C . LYS A 1 73 ? 3.553 -2.787 17.866 1.00 89.38 73 LYS A C 1
ATOM 560 O O . LYS A 1 73 ? 3.150 -2.803 16.707 1.00 89.38 73 LYS A O 1
ATOM 565 N N . THR A 1 74 ? 4.495 -1.961 18.298 1.00 86.06 74 THR A N 1
ATOM 566 C CA . THR A 1 74 ? 5.212 -1.014 17.441 1.00 86.06 74 THR A CA 1
ATOM 567 C C . THR A 1 74 ? 6.696 -1.373 17.382 1.00 86.06 74 THR A C 1
ATOM 569 O O . THR A 1 74 ? 7.237 -1.976 18.308 1.00 86.06 74 THR A O 1
ATOM 572 N N . SER A 1 75 ? 7.362 -1.017 16.282 1.00 83.56 75 SER A N 1
ATOM 573 C CA . SER A 1 75 ? 8.823 -1.098 16.166 1.00 83.56 75 SER A CA 1
ATOM 574 C C . SER A 1 75 ? 9.537 0.083 16.830 1.00 83.56 75 SER A C 1
ATOM 576 O O . SER A 1 75 ? 10.764 0.106 16.878 1.00 83.56 75 SER A O 1
ATOM 578 N N . ARG A 1 76 ? 8.790 1.097 17.279 1.00 78.56 76 ARG A N 1
ATOM 579 C CA . ARG A 1 76 ? 9.318 2.266 17.978 1.00 78.56 76 ARG A CA 1
ATOM 580 C C . ARG A 1 76 ? 9.366 1.972 19.475 1.00 78.56 76 ARG A C 1
ATOM 582 O O . ARG A 1 76 ?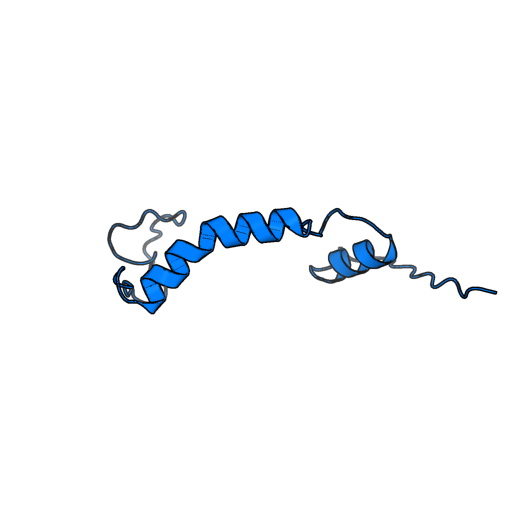 8.341 1.675 20.076 1.00 78.56 76 ARG A O 1
ATOM 589 N N . GLU A 1 77 ? 10.553 2.055 20.068 1.00 71.19 77 GLU A N 1
ATOM 590 C CA . GLU A 1 77 ? 10.700 1.967 21.522 1.00 71.19 77 GLU A CA 1
ATOM 591 C C . GLU A 1 77 ? 10.114 3.227 22.178 1.00 71.19 77 GLU A C 1
ATOM 593 O O . GLU A 1 77 ? 10.265 4.332 21.644 1.00 71.19 77 GLU A O 1
ATOM 598 N N . ASP A 1 78 ? 9.440 3.066 23.322 1.00 64.25 78 ASP A N 1
ATOM 599 C CA . ASP A 1 78 ? 8.909 4.169 24.132 1.00 64.25 78 ASP A CA 1
ATOM 600 C C . ASP A 1 78 ? 10.066 4.999 24.701 1.00 64.25 78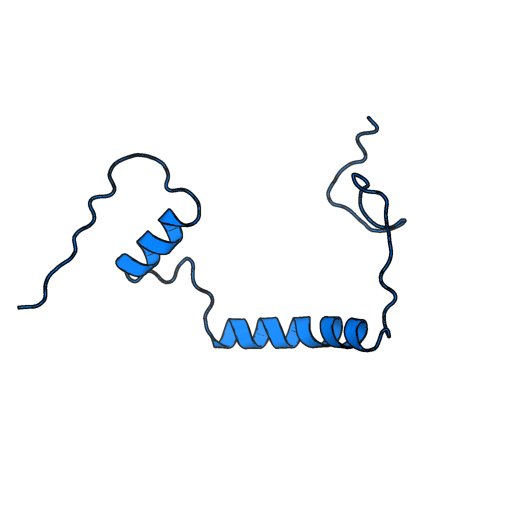 ASP A C 1
ATOM 602 O O . ASP A 1 78 ? 10.471 4.878 25.856 1.00 64.25 78 ASP A O 1
ATOM 606 N N . THR A 1 79 ? 10.628 5.874 23.873 1.00 55.53 79 THR A N 1
ATOM 607 C CA . THR A 1 79 ? 11.415 6.994 24.371 1.00 55.53 79 THR A CA 1
ATOM 608 C C . THR A 1 79 ? 10.409 8.021 24.866 1.00 55.53 79 THR A C 1
ATOM 610 O O . THR A 1 79 ? 9.911 8.835 24.086 1.00 55.53 79 THR A O 1
ATOM 613 N N . ALA A 1 80 ? 10.050 7.914 26.147 1.00 48.75 80 ALA A N 1
ATOM 614 C CA . ALA A 1 80 ? 9.352 8.973 26.858 1.00 48.75 80 ALA A CA 1
ATOM 615 C C . ALA A 1 80 ? 10.160 10.268 26.674 1.00 48.75 80 ALA A C 1
ATOM 617 O O . ALA A 1 80 ? 11.323 10.335 27.078 1.00 48.75 80 ALA A O 1
ATOM 618 N N . LEU A 1 81 ? 9.567 11.236 25.973 1.00 49.41 81 LEU A N 1
ATOM 619 C CA . LEU A 1 81 ? 10.052 12.615 25.944 1.00 49.41 81 LEU A CA 1
ATOM 620 C C . LEU A 1 81 ? 9.793 13.277 27.298 1.00 49.41 81 LEU A C 1
ATOM 622 O O . LEU A 1 81 ? 8.712 13.012 27.875 1.00 49.41 81 LEU A O 1
#

InterPro domains:
  IPR022675 Glucose-6-phosphate dehydrogenase, C-terminal [PF02781] (16-73)

Sequence (81 aa):
MPAKLQLAIDGTDLLT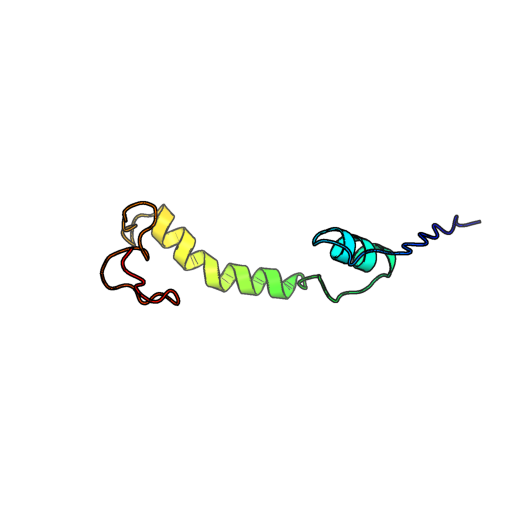YGEVLRAVLTHSAMFFVRGDTVVECWRIIEPGVEGWATNDVPIQEYPAGSNGPEGWKTSREDTAL

Organism: NCBI:txid2935737

Secondary structure (DSSP, 8-state):
----------SSPPPHHHHHHHHHHTT--TT---HHHHHHHHHHHHHHHHHHHTT-SPPPP--TTSSSSTT---SS-----

Radius of gyration: 21.56 Å; chains: 1; bounding box: 46×24×65 Å